Protein 2IL5 (pdb70)

Solvent-accessible surface area: 9890 Å² total

InterPro domains:
  IPR013538 Activator of Hsp90 ATPase homologue 1/2-like, C-terminal [PF08327] (21-162)
  IPR023393 START-like domain superfamily [G3DSA:3.30.530.20] (1-168)

CATH classification: 3.30.530.20

Radius of gyration: 16.94 Å; Cα contacts (8 Å, |Δi|>4): 286; chains: 1; bounding box: 48×51×35 Å

Foldseek 3Di:
DVPWDKDKDKDKDDAQAALVLVLCCVQPFVNCCPACAHPPFWDDWDWDRDAQTKIWTWGHDPPRDIDIWMDGFHDDDSFWTWWGPVVADTKIKIDTWDQDPRGHTMIIMIMDIDDDDPPADPVNSVVVSVVVRVVSVSVVVVVSCVSSVVVVVD

Nearest PDB structures (foldseek):
  2il5-assembly1_A  TM=1.007E+00  e=1.768E-25  Staphylococcus aureus subsp. aureus USA300
  3put-assembly1_B  TM=7.186E-01  e=2.142E-07  Rhizobium etli CFN 42
  3otl-assembly1_B  TM=6.445E-01  e=1.088E-06  Rhizobium johnstonii 3841
  3rd6-assembly2_B-2  TM=7.920E-01  e=5.498E-05  Mesorhizobium loti
  5wox-assembly1_A  TM=5.650E-01  e=2.361E-04  Mycolicibacterium smegmatis MC2 155

Organism: Staphylococcus aureus (strain USA300) (NCBI:txid367830)

Sequence (154 aa):
NVENEHVEVEIEKLYKFSPELVYEAWTKKDDLLKQWFTSARTNKEIEADVKEGGKYRIVDQQRNGKVNVIEGIYESLVDEYVKTIGPSETQDVIEVEFFERETGGTQLFYYRSLVEKERRFTNLEYKQKKKEYHDAVHGFELFDKYHVIETSTQQ

Structure (mmCIF, N/CA/C/O backbone):
data_2IL5
#
_entry.id   2IL5
#
_cell.length_a   107.588
_cell.length_b   107.588
_cell.length_c   39.105
_cell.angle_alpha   90.00
_cell.angle_beta   90.00
_cell.angle_gamma   120.00
#
_symmetry.space_group_name_H-M   'P 62'
#
loop_
_entity.id
_entity.type
_entity.pdbx_description
1 polymer 'Hypothetical protein'
2 non-polymer 'SODIUM ION'
3 water water
#
loop_
_atom_site.group_PDB
_atom_site.id
_atom_site.type_symbol
_atom_site.label_atom_id
_atom_site.label_alt_id
_atom_site.label_comp_id
_atom_site.label_asym_id
_atom_site.label_entity_id
_atom_site.label_seq_id
_atom_site.pdbx_PDB_ins_code
_atom_site.Cartn_x
_atom_site.Cartn_y
_atom_site.Cartn_z
_atom_site.occupancy
_atom_site.B_iso_or_equiv
_atom_site.auth_seq_id
_atom_site.auth_comp_id
_atom_site.auth_asym_id
_atom_site.auth_atom_id
_atom_site.pdbx_PDB_model_num
ATOM 1 N N . ASN A 1 8 ? 11.010 62.012 1.926 1.00 61.02 5 ASN A N 1
ATOM 2 C CA . ASN A 1 8 ? 11.025 62.703 0.605 1.00 60.93 5 ASN A CA 1
ATOM 3 C C . ASN A 1 8 ? 9.585 62.906 0.123 1.00 61.06 5 ASN A C 1
ATOM 4 O O . ASN A 1 8 ? 8.893 61.957 -0.202 1.00 61.17 5 ASN A O 1
ATOM 9 N N . VAL A 1 9 ? 9.121 64.149 0.068 1.00 61.75 6 VAL A N 1
ATOM 10 C CA . VAL A 1 9 ? 7.733 64.386 -0.359 1.00 61.71 6 VAL A CA 1
ATOM 11 C C . VAL A 1 9 ? 7.405 63.755 -1.734 1.00 61.00 6 VAL A C 1
ATOM 12 O O . VAL A 1 9 ? 6.229 63.642 -2.095 1.00 61.87 6 VAL A O 1
ATOM 16 N N . GLU A 1 10 ? 8.438 63.289 -2.452 1.00 59.37 7 GLU A N 1
ATOM 17 C CA . GLU A 1 10 ? 8.330 62.930 -3.875 1.00 56.88 7 GLU A CA 1
ATOM 18 C C . GLU A 1 10 ? 8.286 61.415 -4.173 1.00 55.16 7 GLU A C 1
ATOM 19 O O . GLU A 1 10 ? 8.015 61.008 -5.301 1.00 54.60 7 GLU A O 1
ATOM 25 N N . ASN A 1 11 ? 8.556 60.605 -3.156 1.00 52.80 8 ASN A N 1
ATOM 26 C CA . ASN A 1 11 ? 8.493 59.162 -3.263 1.00 51.47 8 ASN A CA 1
ATOM 27 C C . ASN A 1 11 ? 7.047 58.716 -3.299 1.00 50.19 8 ASN A C 1
ATOM 28 O O . ASN A 1 11 ? 6.240 59.188 -2.483 1.00 50.84 8 ASN A O 1
ATOM 33 N N . GLU A 1 12 ? 6.724 57.821 -4.240 1.00 47.47 9 GLU A N 1
ATOM 34 C CA . GLU A 1 12 ? 5.356 57.327 -4.428 1.00 44.76 9 GLU A CA 1
ATOM 35 C C . GLU A 1 12 ? 5.354 55.840 -4.202 1.00 42.70 9 GLU A C 1
ATOM 36 O O . GLU A 1 12 ? 6.405 55.207 -4.253 1.00 40.93 9 GLU A O 1
ATOM 42 N N . HIS A 1 13 ? 4.152 55.307 -3.967 1.00 41.06 10 HIS A N 1
ATOM 43 C CA . HIS A 1 13 ? 3.937 53.918 -3.661 1.00 40.81 10 HIS A CA 1
ATOM 44 C C . HIS A 1 13 ? 3.686 53.114 -4.922 1.00 40.12 10 HIS A C 1
ATOM 45 O O . HIS A 1 13 ? 3.049 53.587 -5.840 1.00 39.97 10 HIS A O 1
ATOM 52 N N . VAL A 1 14 ? 4.189 51.889 -4.974 1.00 40.02 11 VAL A N 1
ATOM 53 C CA . VAL A 1 14 ? 3.549 50.929 -5.834 1.00 40.10 11 VAL A CA 1
ATOM 54 C C . VAL A 1 14 ? 2.660 50.003 -4.987 1.00 39.82 11 VAL A C 1
ATOM 55 O O . VAL A 1 14 ? 2.966 49.711 -3.824 1.00 39.40 11 VAL A O 1
ATOM 59 N N . GLU A 1 15 ? 1.576 49.556 -5.621 1.00 39.40 12 GLU A N 1
ATOM 60 C CA . GLU A 1 15 ? 0.642 48.664 -5.039 1.00 40.22 12 GLU A CA 1
ATOM 61 C C . GLU A 1 15 ? 0.479 47.411 -5.869 1.00 41.25 12 GLU A C 1
ATOM 62 O O . GLU A 1 15 ? 0.271 47.475 -7.076 1.00 41.87 12 GLU A O 1
ATOM 68 N N . VAL A 1 16 ? 0.529 46.273 -5.188 1.00 41.40 13 VAL A N 1
ATOM 69 C CA . VAL A 1 16 ? 0.358 44.983 -5.810 1.00 41.74 13 VAL A CA 1
ATOM 70 C C . VAL A 1 16 ? -0.927 44.355 -5.270 1.00 43.09 13 VAL A C 1
ATOM 71 O O . VAL A 1 16 ? -1.161 44.324 -4.076 1.00 42.77 13 VAL A O 1
ATOM 75 N N . GLU A 1 17 ? -1.774 43.883 -6.179 1.00 44.92 14 GLU A N 1
ATOM 76 C CA . GLU A 1 17 ? -3.031 43.273 -5.805 1.00 45.71 14 GLU A CA 1
ATOM 77 C C . GLU A 1 17 ? -3.065 41.924 -6.453 1.00 45.98 14 GLU A C 1
ATOM 78 O O . GLU A 1 17 ? -2.998 41.822 -7.670 1.00 45.27 14 GLU A O 1
ATOM 84 N N . ILE A 1 18 ? -3.146 40.888 -5.631 1.00 46.12 15 ILE A N 1
ATOM 85 C CA . ILE A 1 18 ? -3.173 39.512 -6.136 1.00 46.21 15 ILE A CA 1
ATOM 86 C C . ILE A 1 18 ? -4.357 38.726 -5.564 1.00 46.78 15 ILE A C 1
ATOM 87 O O . ILE A 1 18 ? -4.592 38.737 -4.361 1.00 46.75 15 ILE A O 1
ATOM 92 N N . GLU A 1 19 ? -5.118 38.077 -6.443 1.00 48.34 16 GLU A N 1
ATOM 93 C CA . GLU A 1 19 ? -6.176 37.142 -6.027 1.00 49.26 16 GLU A CA 1
ATOM 94 C C . GLU A 1 19 ? -5.780 35.702 -6.371 1.00 49.14 16 GLU A C 1
ATOM 95 O O . GLU A 1 19 ? -5.433 35.408 -7.521 1.00 48.83 16 GLU A O 1
ATOM 101 N N . LYS A 1 20 ? -5.809 34.821 -5.370 1.00 49.12 17 LYS A N 1
ATOM 102 C CA . LYS A 1 20 ? -5.646 33.373 -5.600 1.00 49.23 17 LYS A CA 1
ATOM 103 C C . LYS A 1 20 ? -6.848 32.575 -5.093 1.00 48.70 17 LYS A C 1
ATOM 104 O O . LYS A 1 20 ? -7.379 32.864 -4.021 1.00 47.90 17 LYS A O 1
ATOM 110 N N . LEU A 1 21 ? -7.254 31.571 -5.873 1.00 48.88 18 LEU A N 1
ATOM 111 C CA . LEU A 1 21 ? -8.305 30.592 -5.494 1.00 48.83 18 LEU A CA 1
ATOM 112 C C . LEU A 1 21 ? -7.682 29.202 -5.249 1.00 48.84 18 LEU A C 1
ATOM 113 O O . LEU A 1 21 ? -7.060 28.627 -6.128 1.00 47.80 18 LEU A O 1
ATOM 118 N N . TYR A 1 22 ? -7.824 28.697 -4.025 1.00 49.33 19 TYR A N 1
ATOM 119 C CA . TYR A 1 22 ? -7.290 27.393 -3.659 1.00 49.12 19 TYR A CA 1
ATOM 120 C C . TYR A 1 22 ? -8.421 26.497 -3.241 1.00 49.22 19 TYR A C 1
ATOM 121 O O . TYR A 1 22 ? -9.467 26.986 -2.813 1.00 49.48 19 TYR A O 1
ATOM 130 N N . LYS A 1 23 ? -8.186 25.193 -3.354 1.00 49.10 20 LYS A N 1
ATOM 131 C CA . LYS A 1 23 ? -9.076 24.168 -2.830 1.00 49.86 20 LYS A CA 1
ATOM 132 C C . LYS A 1 23 ? -8.949 24.005 -1.304 1.00 49.72 20 LYS A C 1
ATOM 133 O O . LYS A 1 23 ? -9.849 23.485 -0.650 1.00 49.90 20 LYS A O 1
ATOM 139 N N . PHE A 1 24 ? -7.811 24.407 -0.751 1.00 49.67 21 PHE A N 1
ATOM 140 C CA . PHE A 1 24 ? -7.574 24.323 0.696 1.00 49.59 21 PHE A CA 1
ATOM 141 C C . PHE A 1 24 ? -8.551 25.166 1.501 1.00 48.55 21 PHE A C 1
ATOM 142 O O . PHE A 1 24 ? -8.991 26.187 1.009 1.00 47.82 21 PHE A O 1
ATOM 150 N N . SER A 1 25 ? -8.865 24.730 2.728 1.00 47.55 22 SER A N 1
ATOM 151 C CA . SER A 1 25 ? -9.645 25.523 3.699 1.00 46.87 22 SER A CA 1
ATOM 152 C C . SER A 1 25 ? -8.931 26.849 4.111 1.00 46.22 22 SER A C 1
ATOM 153 O O . SER A 1 25 ? -7.687 26.908 4.107 1.00 46.14 22 SER A O 1
ATOM 156 N N . PRO A 1 26 ? -9.710 27.916 4.434 1.00 45.17 23 PRO A N 1
ATOM 157 C CA . PRO A 1 26 ? -9.110 29.193 4.885 1.00 44.87 23 PRO A CA 1
ATOM 158 C C . PRO A 1 26 ? -8.134 28.983 6.017 1.00 44.24 23 PRO A C 1
ATOM 159 O O . PRO A 1 26 ? -7.069 29.571 6.030 1.00 44.34 23 PRO A O 1
ATOM 163 N N . GLU A 1 27 ? -8.523 28.145 6.959 1.00 44.02 24 GLU A N 1
ATOM 164 C CA . GLU A 1 27 ? -7.648 27.676 8.014 1.00 43.99 24 GLU A CA 1
ATOM 165 C C . GLU A 1 27 ? -6.284 27.133 7.576 1.00 43.53 24 GLU A C 1
ATOM 166 O O . GLU A 1 27 ? -5.287 27.370 8.257 1.00 43.83 24 GLU A O 1
ATOM 172 N N . LEU A 1 28 ? -6.257 26.338 6.502 1.00 43.40 25 LEU A N 1
ATOM 173 C CA . LEU A 1 28 ? -4.984 25.790 5.983 1.00 42.89 25 LEU A CA 1
ATOM 174 C C . LEU A 1 28 ? -4.121 26.868 5.328 1.00 42.98 25 LEU A C 1
ATOM 175 O O . LEU A 1 28 ? -2.911 26.890 5.532 1.00 42.93 25 LEU A O 1
ATOM 180 N N . VAL A 1 29 ? -4.748 27.760 4.560 1.00 42.71 26 VAL A N 1
ATOM 181 C CA . VAL A 1 29 ? -4.039 28.904 3.991 1.00 42.55 26 VAL A CA 1
ATOM 182 C C . VAL A 1 29 ? -3.580 29.919 5.049 1.00 42.67 26 VAL A C 1
ATOM 183 O O . VAL A 1 29 ? -2.452 30.416 4.980 1.00 43.63 26 VAL A O 1
ATOM 187 N N . TYR A 1 30 ? -4.437 30.206 6.028 1.00 42.50 27 TYR A N 1
ATOM 188 C CA . TYR A 1 30 ? -4.119 31.156 7.099 1.00 42.17 27 TYR A CA 1
ATOM 189 C C . TYR A 1 30 ? -2.941 30.644 7.901 1.00 42.66 27 TYR A C 1
ATOM 190 O O . TYR A 1 30 ? -2.050 31.398 8.233 1.00 43.62 27 TYR A O 1
ATOM 199 N N . GLU A 1 31 ? -2.954 29.359 8.223 1.00 43.43 28 GLU A N 1
ATOM 200 C CA . GLU A 1 31 ? -1.842 28.709 8.903 1.00 44.29 28 GLU A CA 1
ATOM 201 C C . GLU A 1 31 ? -0.478 28.925 8.209 1.00 44.29 28 GLU A C 1
ATOM 202 O O . GLU A 1 31 ? 0.539 29.149 8.891 1.00 44.93 28 GLU A O 1
ATOM 208 N N . ALA A 1 32 ? -0.452 28.850 6.873 1.00 43.73 29 ALA A N 1
ATOM 209 C CA . ALA A 1 32 ? 0.788 29.056 6.088 1.00 43.10 29 ALA A CA 1
ATOM 210 C C . ALA A 1 32 ? 1.494 30.367 6.423 1.00 43.26 29 ALA A C 1
ATOM 211 O O . ALA A 1 32 ? 2.729 30.435 6.372 1.00 42.91 29 ALA A O 1
ATOM 213 N N . TRP A 1 33 ? 0.685 31.377 6.806 1.00 43.30 30 TRP A N 1
ATOM 214 C CA . TRP A 1 33 ? 1.084 32.764 7.026 1.00 43.43 30 TRP A CA 1
ATOM 215 C C . TRP A 1 33 ? 1.475 33.020 8.459 1.00 43.68 30 TRP A C 1
ATOM 216 O O . TRP A 1 33 ? 2.034 34.068 8.764 1.00 42.88 30 TRP A O 1
ATOM 227 N N . THR A 1 34 ? 1.163 32.071 9.336 1.00 44.26 31 THR A N 1
ATOM 228 C CA . THR A 1 34 ? 1.186 32.365 10.772 1.00 44.80 31 THR A CA 1
ATOM 229 C C . THR A 1 34 ? 1.862 31.290 11.570 1.00 44.75 31 THR A C 1
ATOM 230 O O . THR A 1 34 ? 1.952 31.379 12.798 1.00 44.66 31 THR A O 1
ATOM 234 N N . LYS A 1 35 ? 2.336 30.275 10.863 1.00 45.26 32 LYS A N 1
ATOM 235 C CA . LYS A 1 35 ? 3.157 29.252 11.466 1.00 46.03 32 LYS A CA 1
ATOM 236 C C . LYS A 1 35 ? 4.590 29.251 10.980 1.00 46.11 32 LYS A C 1
ATOM 237 O O . LYS A 1 35 ? 4.861 29.021 9.795 1.00 46.73 32 LYS A O 1
ATOM 243 N N . LYS A 1 36 ? 5.499 29.473 11.928 1.00 46.26 33 LYS A N 1
ATOM 244 C CA . LYS A 1 36 ? 6.956 29.519 11.714 1.00 46.05 33 LYS A CA 1
ATOM 245 C C . LYS A 1 36 ? 7.554 28.439 10.804 1.00 45.73 33 LYS A C 1
ATOM 246 O O . LYS A 1 36 ? 8.295 28.734 9.863 1.00 45.27 33 LYS A O 1
ATOM 252 N N . ASP A 1 37 ? 7.239 27.184 11.084 1.00 46.09 34 ASP A N 1
ATOM 253 C CA A ASP A 1 37 ? 7.913 26.111 10.380 0.50 46.01 34 ASP A CA 1
ATOM 254 C CA B ASP A 1 37 ? 7.868 26.054 10.396 0.50 45.93 34 ASP A CA 1
ATOM 255 C C . ASP A 1 37 ? 7.278 25.852 9.013 1.00 45.93 34 ASP A C 1
ATOM 256 O O . ASP A 1 37 ? 7.802 25.061 8.211 1.00 45.68 34 ASP A O 1
ATOM 265 N N . LEU A 1 38 ? 6.179 26.569 8.756 1.00 45.69 35 LEU A N 1
ATOM 266 C CA . LEU A 1 38 ? 5.586 26.667 7.436 1.00 45.73 35 LEU A CA 1
ATOM 267 C C . LEU A 1 38 ? 6.141 27.908 6.700 1.00 45.70 35 LEU A C 1
ATOM 268 O O . LEU A 1 38 ? 6.605 27.793 5.570 1.00 45.72 35 LEU A O 1
ATOM 273 N N . LEU A 1 39 ? 6.124 29.070 7.354 1.00 45.13 36 LEU A N 1
ATOM 274 C CA . LEU A 1 39 ? 6.674 30.302 6.778 1.00 44.74 36 LEU A CA 1
ATOM 275 C C . LEU A 1 39 ? 8.138 30.155 6.350 1.00 45.17 36 LEU A C 1
ATOM 276 O O . LEU A 1 39 ? 8.567 30.749 5.346 1.00 44.81 36 LEU A O 1
ATOM 281 N N . LYS A 1 40 ? 8.889 29.354 7.116 1.00 44.98 37 LYS A N 1
ATOM 282 C CA . LYS A 1 40 ? 10.300 29.094 6.853 1.00 44.82 37 LYS A CA 1
ATOM 283 C C . LYS A 1 40 ? 10.529 28.435 5.506 1.00 44.64 37 LYS A C 1
ATOM 284 O O . LYS A 1 40 ? 11.635 28.507 4.956 1.00 44.67 37 LYS A O 1
ATOM 290 N N . GLN A 1 41 ? 9.457 27.847 4.970 1.00 44.15 38 GLN A N 1
ATOM 291 C CA . GLN A 1 41 ? 9.486 27.135 3.722 1.00 43.97 38 GLN A CA 1
ATOM 292 C C . GLN A 1 41 ? 9.113 27.981 2.518 1.00 44.74 38 GLN A C 1
ATOM 293 O O . GLN A 1 41 ? 9.365 27.548 1.386 1.00 45.36 38 GLN A O 1
ATOM 299 N N . TRP A 1 42 ? 8.566 29.183 2.723 1.00 44.82 39 TRP A N 1
ATOM 300 C CA . TRP A 1 42 ? 8.048 29.942 1.572 1.00 44.71 39 TRP A CA 1
ATOM 301 C C . TRP A 1 42 ? 8.124 31.448 1.649 1.00 44.75 39 TRP A C 1
ATOM 302 O O . TRP A 1 42 ? 8.172 32.094 0.622 1.00 45.52 39 TRP A O 1
ATOM 313 N N . PHE A 1 43 ? 8.079 32.014 2.842 1.00 45.57 40 PHE A N 1
ATOM 314 C CA . PHE A 1 43 ? 7.946 33.465 2.968 1.00 45.75 40 PHE A CA 1
ATOM 315 C C . PHE A 1 43 ? 9.304 34.138 2.991 1.00 45.94 40 PHE A C 1
ATOM 316 O O . PHE A 1 43 ? 9.943 34.180 4.036 1.00 44.93 40 PHE A O 1
ATOM 332 N N . THR A 1 45 ? 11.918 33.047 1.954 1.00 45.20 42 THR A N 1
ATOM 333 C CA . THR A 1 45 ? 12.931 32.078 2.244 1.00 44.59 42 THR A CA 1
ATOM 334 C C . THR A 1 45 ? 12.483 30.688 1.762 1.00 43.96 42 THR A C 1
ATOM 335 O O . THR A 1 45 ? 11.429 30.566 1.125 1.00 44.04 42 THR A O 1
ATOM 339 N N . SER A 1 46 ? 13.286 29.657 2.017 1.00 42.52 43 SER A N 1
ATOM 340 C CA . SER A 1 46 ? 12.857 28.270 1.749 1.00 42.06 43 SER A CA 1
ATOM 341 C C 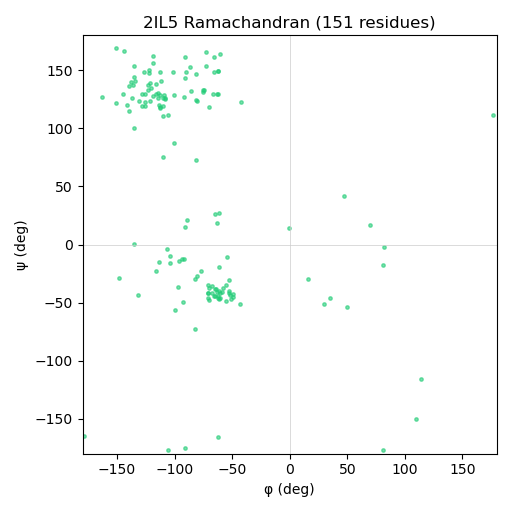. SER A 1 46 ? 13.542 27.322 2.717 1.00 42.02 43 SER A C 1
ATOM 342 O O . SER A 1 46 ? 14.469 27.740 3.440 1.00 42.22 43 SER A O 1
ATOM 345 N N . ALA A 1 47 ? 13.078 26.065 2.745 1.00 41.51 44 ALA A N 1
ATOM 346 C CA . ALA A 1 47 ? 13.642 25.053 3.618 1.00 42.35 44 ALA A CA 1
ATOM 347 C C . ALA A 1 47 ? 15.165 24.995 3.531 1.00 42.75 44 ALA A C 1
ATOM 348 O O . ALA A 1 47 ? 15.843 24.957 4.569 1.00 42.63 44 ALA A O 1
ATOM 350 N N . ARG A 1 48 ? 15.694 25.022 2.300 1.00 43.16 45 ARG A N 1
ATOM 351 C CA . ARG A 1 48 ? 17.129 24.873 2.080 1.00 44.00 45 ARG A CA 1
ATOM 352 C C . ARG A 1 48 ? 17.977 26.102 2.237 1.00 44.75 45 ARG A C 1
ATOM 353 O O . ARG A 1 48 ? 19.143 25.980 2.591 1.00 45.70 45 ARG A O 1
ATOM 361 N N . THR A 1 49 ? 17.423 27.282 1.963 1.00 45.71 46 THR A N 1
ATOM 362 C CA . THR A 1 49 ? 18.205 28.507 2.087 1.00 45.50 46 THR A CA 1
ATOM 363 C C . THR A 1 49 ? 18.012 29.219 3.438 1.00 46.81 46 THR A C 1
ATOM 364 O O . THR A 1 49 ? 18.798 30.108 3.797 1.00 47.37 46 THR A O 1
ATOM 368 N N . ASN A 1 50 ? 16.988 28.833 4.196 1.00 47.08 47 ASN A N 1
ATOM 369 C CA . ASN A 1 50 ? 16.764 29.485 5.484 1.00 47.54 47 ASN A CA 1
ATOM 370 C C . ASN A 1 50 ? 17.907 29.276 6.484 1.00 47.93 47 ASN A C 1
ATOM 371 O O . ASN A 1 50 ? 18.337 28.135 6.730 1.00 47.62 47 ASN A O 1
ATOM 376 N N . LYS A 1 51 ? 18.372 30.392 7.050 1.00 48.30 48 LYS A N 1
ATOM 377 C CA . LYS A 1 51 ? 19.452 30.422 8.031 1.00 48.85 48 LYS A CA 1
ATOM 378 C C . LYS A 1 51 ? 18.888 30.533 9.435 1.00 48.90 48 LYS A C 1
ATOM 379 O O . LYS A 1 51 ? 19.203 29.735 10.311 1.00 48.28 48 LYS A O 1
ATOM 385 N N . GLU A 1 52 ? 18.086 31.574 9.645 1.00 49.54 49 GLU A N 1
ATOM 386 C CA . GLU A 1 52 ? 17.312 31.748 10.875 1.00 50.32 49 GLU A CA 1
ATOM 387 C C . GLU A 1 52 ? 15.911 32.176 10.514 1.00 50.06 49 GLU A C 1
ATOM 388 O O . GLU A 1 52 ? 15.705 32.949 9.574 1.00 50.14 49 GLU A O 1
ATOM 394 N N . ILE A 1 53 ? 14.954 31.692 11.299 1.00 50.53 50 ILE A N 1
ATOM 395 C CA . ILE A 1 53 ? 13.631 32.294 11.393 1.00 49.87 50 ILE A CA 1
ATOM 396 C C . ILE A 1 53 ? 13.155 32.351 12.860 1.00 50.49 50 ILE A C 1
ATOM 397 O O . ILE A 1 53 ? 13.112 31.335 13.562 1.00 50.44 50 ILE A O 1
ATOM 402 N N . GLU A 1 54 ? 12.782 33.557 13.291 1.00 50.92 51 GLU A N 1
ATOM 403 C CA . GLU A 1 54 ? 12.062 33.797 14.539 1.00 50.74 51 GLU A CA 1
ATOM 404 C C . GLU A 1 54 ? 10.769 34.468 14.133 1.00 50.01 51 GLU A C 1
ATOM 405 O O . GLU A 1 54 ? 10.778 35.365 13.300 1.00 49.37 51 GLU A O 1
ATOM 411 N N . ALA A 1 55 ? 9.658 34.013 14.699 1.00 49.92 52 ALA A N 1
ATOM 412 C CA . ALA A 1 55 ? 8.361 34.646 14.497 1.00 50.48 52 ALA A CA 1
ATOM 413 C C . ALA A 1 55 ? 7.603 34.618 15.809 1.00 50.37 52 ALA A C 1
ATOM 414 O O . ALA A 1 55 ? 7.361 33.533 16.366 1.00 50.30 52 ALA A O 1
ATOM 416 N N . ASP A 1 56 ? 7.261 35.809 16.307 1.00 50.04 53 ASP A N 1
ATOM 417 C CA . ASP A 1 56 ? 6.333 35.954 17.436 1.00 49.38 53 ASP A CA 1
ATOM 418 C C . ASP A 1 56 ? 4.928 36.336 16.932 1.00 48.88 53 ASP A C 1
ATOM 419 O O . ASP A 1 56 ? 4.566 37.519 16.833 1.00 48.38 53 ASP A O 1
ATOM 424 N N . VAL A 1 57 ? 4.143 35.307 16.618 1.00 48.78 54 VAL A N 1
ATOM 425 C CA . VAL A 1 57 ? 2.880 35.474 15.884 1.00 48.74 54 VAL A CA 1
ATOM 426 C C . VAL A 1 57 ? 1.717 35.909 16.786 1.00 49.03 54 VAL A C 1
ATOM 427 O O . VAL A 1 57 ? 0.832 35.117 17.119 1.00 48.85 54 VAL A O 1
ATOM 431 N N . LYS A 1 58 ? 1.775 37.180 17.193 1.00 49.63 55 LYS A N 1
ATOM 432 C CA . LYS A 1 58 ? 0.669 37.900 17.852 1.00 49.97 55 LYS A CA 1
ATOM 433 C C . LYS A 1 58 ? 0.737 39.341 17.359 1.00 49.31 55 LYS A C 1
ATOM 434 O O . LYS A 1 58 ? 1.752 39.740 16.757 1.00 49.56 55 LYS A O 1
ATOM 440 N N . GLU A 1 59 ? -0.328 40.113 17.608 1.00 48.28 56 GLU A N 1
ATOM 441 C CA . GLU A 1 59 ? -0.387 41.513 17.215 1.00 46.67 56 GLU A CA 1
ATOM 442 C C . GLU A 1 59 ? 0.715 42.311 17.931 1.00 46.66 56 GLU A C 1
ATOM 443 O O . GLU A 1 59 ? 0.888 42.177 19.148 1.00 47.25 56 GLU A O 1
ATOM 449 N N . GLY A 1 60 ? 1.497 43.091 17.174 1.00 45.55 57 GLY A N 1
ATOM 450 C CA . GLY A 1 60 ? 2.665 43.795 17.729 1.00 44.57 57 GLY A CA 1
ATOM 451 C C . GLY A 1 60 ? 3.929 42.941 17.862 1.00 44.11 57 GLY A C 1
ATOM 452 O O . GLY A 1 60 ? 4.976 43.424 18.299 1.00 43.06 57 GLY A O 1
ATOM 453 N N . GLY A 1 61 ? 3.815 41.662 17.514 1.00 43.63 58 GLY A N 1
ATOM 454 C CA . GLY A 1 61 ? 4.946 40.745 17.576 1.00 44.42 58 GLY A CA 1
ATOM 455 C C . GLY A 1 61 ? 5.894 40.828 16.376 1.00 44.43 58 GLY A C 1
ATOM 456 O O . GLY A 1 61 ? 5.469 41.043 15.249 1.00 42.97 58 GLY A O 1
ATOM 457 N N . LYS A 1 62 ? 7.184 40.606 16.630 1.00 45.70 59 LYS A N 1
ATOM 458 C CA . LYS A 1 62 ? 8.210 40.677 15.591 1.00 46.68 59 LYS A CA 1
ATOM 459 C C . LYS A 1 62 ? 8.468 39.346 14.892 1.00 46.32 59 LYS A C 1
ATOM 460 O O . LYS A 1 62 ? 8.327 38.275 15.492 1.00 47.24 59 LYS A O 1
ATOM 466 N N . TYR A 1 63 ? 8.842 39.410 13.616 1.00 45.57 60 TYR A N 1
ATOM 467 C CA . TYR A 1 63 ? 9.420 38.263 12.962 1.00 44.63 60 TYR A CA 1
ATOM 468 C C . TYR A 1 63 ? 10.752 38.664 12.338 1.00 45.27 60 TYR A C 1
ATOM 469 O O . TYR A 1 63 ? 10.952 39.829 11.945 1.00 44.28 60 TYR A O 1
ATOM 478 N N . ARG A 1 64 ? 11.672 37.691 12.286 1.00 45.24 61 ARG A N 1
ATOM 479 C CA . ARG A 1 64 ? 12.983 37.902 11.692 1.00 45.96 61 ARG A CA 1
ATOM 480 C C . ARG A 1 64 ? 13.451 36.690 10.864 1.00 45.74 61 ARG A C 1
ATOM 481 O O . ARG A 1 64 ? 13.667 35.602 11.402 1.00 45.73 61 ARG A O 1
ATOM 489 N N . ILE A 1 65 ? 13.586 36.893 9.556 1.00 45.46 62 ILE A N 1
ATOM 490 C CA . ILE A 1 65 ? 14.001 35.842 8.625 1.00 44.86 62 ILE A CA 1
ATOM 491 C C . ILE A 1 65 ? 15.366 36.205 8.036 1.00 45.09 62 ILE A C 1
ATOM 492 O O . ILE A 1 65 ? 15.560 37.320 7.516 1.00 43.87 62 ILE A O 1
ATOM 497 N N . VAL A 1 66 ? 16.310 35.263 8.166 1.00 45.29 63 VAL A N 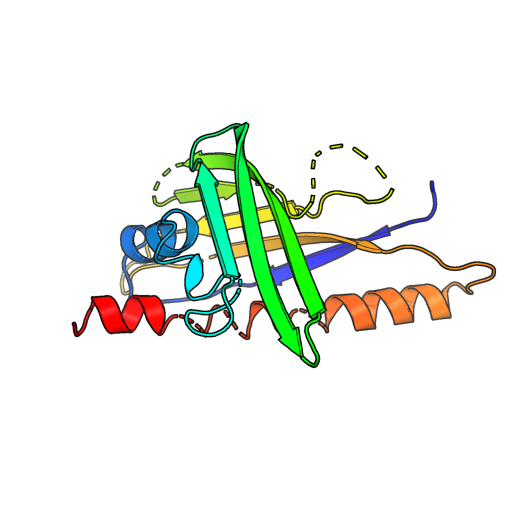1
ATOM 498 C CA . VAL A 1 66 ? 17.644 35.356 7.559 1.00 45.35 63 VAL A CA 1
ATOM 499 C C . VAL A 1 66 ? 17.768 34.269 6.469 1.00 45.22 63 VAL A C 1
ATOM 500 O O . VAL A 1 66 ? 17.643 33.082 6.737 1.00 45.56 63 VAL A O 1
ATOM 504 N N . ASP A 1 67 ? 17.958 34.697 5.231 1.00 44.90 64 ASP A N 1
ATOM 505 C CA . ASP A 1 67 ? 17.930 33.815 4.080 1.00 43.74 64 ASP A CA 1
ATOM 506 C C . ASP A 1 67 ? 19.290 33.853 3.396 1.00 43.08 64 ASP A C 1
ATOM 507 O O . ASP A 1 67 ? 19.811 34.943 3.086 1.00 42.58 64 ASP A O 1
ATOM 512 N N . GLN A 1 68 ? 19.848 32.653 3.182 1.00 41.59 65 GLN A N 1
ATOM 513 C CA . GLN A 1 68 ? 21.104 32.442 2.473 1.00 40.66 65 GLN A CA 1
ATOM 514 C C . GLN A 1 68 ? 21.019 32.711 0.964 1.00 40.16 65 GLN A C 1
ATOM 515 O O . GLN A 1 68 ? 20.282 32.056 0.238 1.00 39.95 65 GLN A O 1
ATOM 521 N N . GLN A 1 69 ? 21.792 33.687 0.507 1.00 40.39 66 GLN A N 1
ATOM 522 C CA . GLN A 1 69 ? 21.981 33.953 -0.917 1.00 40.64 66 GLN A CA 1
ATOM 523 C C . GLN A 1 69 ? 23.360 33.476 -1.345 1.00 39.24 66 GLN A C 1
ATOM 524 O O . GLN A 1 69 ? 24.094 32.932 -0.536 1.00 37.90 66 GLN A O 1
ATOM 530 N N . ARG A 1 70 ? 23.709 33.704 -2.608 1.00 38.86 67 ARG A N 1
ATOM 531 C CA . ARG A 1 70 ? 24.971 33.234 -3.163 1.00 39.68 67 ARG A CA 1
ATOM 532 C C . ARG A 1 70 ? 26.215 33.904 -2.537 1.00 40.42 67 ARG A C 1
ATOM 533 O O . ARG A 1 70 ? 26.107 34.957 -1.902 1.00 39.87 67 ARG A O 1
ATOM 541 N N . ASN A 1 71 ? 27.376 33.272 -2.714 1.00 40.33 68 ASN A N 1
ATOM 542 C CA . ASN A 1 71 ? 28.660 33.792 -2.221 1.00 41.27 68 ASN A CA 1
ATOM 543 C C . ASN A 1 71 ? 28.679 34.289 -0.747 1.00 42.33 68 ASN A C 1
ATOM 544 O O . ASN A 1 71 ? 29.292 35.312 -0.439 1.00 42.97 68 ASN A O 1
ATOM 549 N N . GLY A 1 72 ? 28.043 33.559 0.165 1.00 42.93 69 GLY A N 1
ATOM 550 C CA . GLY A 1 72 ? 28.106 33.915 1.581 1.00 44.10 69 GLY A CA 1
ATOM 551 C C . GLY A 1 72 ? 27.142 35.032 2.001 1.00 45.56 69 GLY A C 1
ATOM 552 O O . GLY A 1 72 ? 26.882 35.187 3.204 1.00 45.31 69 GLY A O 1
ATOM 553 N N . LYS A 1 73 ? 26.621 35.804 1.036 1.00 46.32 70 LYS A N 1
ATOM 554 C CA . LYS A 1 73 ? 25.665 36.878 1.341 1.00 48.28 70 LYS A CA 1
ATOM 555 C C . LYS A 1 73 ? 24.317 36.439 1.882 1.00 48.52 70 LYS A C 1
ATOM 556 O O . LYS A 1 73 ? 23.776 35.381 1.552 1.00 48.80 70 LYS A O 1
ATOM 562 N N . VAL A 1 74 ? 23.783 37.311 2.718 1.00 49.15 71 VAL A N 1
ATOM 563 C CA . VAL A 1 74 ? 22.558 37.056 3.455 1.00 49.64 71 VAL A CA 1
ATOM 564 C C . VAL A 1 74 ? 21.519 38.138 3.140 1.00 49.83 71 VAL A C 1
ATOM 565 O O . VAL A 1 74 ? 21.861 39.291 2.817 1.00 49.65 71 VAL A O 1
ATOM 569 N N . ASN A 1 75 ? 20.256 37.724 3.168 1.00 50.19 72 ASN A N 1
ATOM 570 C CA . ASN A 1 75 ? 19.101 38.609 3.181 1.00 50.24 72 ASN A CA 1
ATOM 571 C C . ASN A 1 75 ? 18.465 38.554 4.549 1.00 49.68 72 ASN A C 1
ATOM 572 O O . ASN A 1 75 ? 18.124 37.466 5.016 1.00 48.32 72 ASN A O 1
ATOM 577 N N . VAL A 1 76 ? 18.289 39.732 5.170 1.00 49.44 73 VAL A N 1
ATOM 578 C CA . VAL A 1 76 ? 17.564 39.857 6.440 1.00 48.36 73 VAL A CA 1
ATOM 579 C C . VAL A 1 76 ? 16.204 40.531 6.199 1.00 48.14 73 VAL A C 1
ATOM 580 O O . VAL A 1 76 ? 16.103 41.600 5.597 1.00 48.02 73 VAL A O 1
ATOM 584 N N . ILE A 1 77 ? 15.158 39.856 6.636 1.00 46.97 74 ILE A N 1
ATOM 585 C CA . ILE A 1 77 ? 13.830 40.319 6.461 1.00 45.86 74 ILE A CA 1
ATOM 586 C C . ILE A 1 77 ? 13.213 40.336 7.854 1.00 46.23 74 ILE A C 1
ATOM 587 O O . ILE A 1 77 ? 13.188 39.323 8.563 1.00 46.57 74 ILE A O 1
ATOM 592 N N . GLU A 1 78 ? 12.744 41.513 8.252 1.00 46.21 75 GLU A N 1
ATOM 593 C CA . GLU A 1 78 ? 12.132 41.720 9.564 1.00 45.13 75 GLU A CA 1
ATOM 594 C C . GLU A 1 78 ? 10.875 42.531 9.422 1.00 43.29 75 GLU A C 1
ATOM 595 O O . GLU A 1 78 ? 10.760 43.339 8.523 1.00 42.38 75 GLU A O 1
ATOM 601 N N . GLY A 1 79 ? 9.959 42.360 10.365 1.00 42.09 76 GLY A N 1
ATOM 602 C CA . GLY A 1 79 ? 8.756 43.155 10.397 1.00 40.49 76 GLY A CA 1
ATOM 603 C C . GLY A 1 79 ? 7.915 42.767 11.579 1.00 41.09 76 GLY A C 1
ATOM 604 O O . GLY A 1 79 ? 8.355 42.057 12.505 1.00 40.55 76 GLY A O 1
ATOM 605 N N . ILE A 1 80 ? 6.673 43.201 11.504 1.00 41.47 77 ILE A N 1
ATOM 606 C CA . ILE A 1 80 ? 5.736 43.156 12.613 1.00 43.02 77 ILE A CA 1
ATOM 607 C C . ILE A 1 80 ? 4.393 42.629 12.141 1.00 42.40 77 ILE A C 1
ATOM 608 O O . ILE A 1 80 ? 3.938 42.983 11.053 1.00 42.90 77 ILE A O 1
ATOM 613 N N . TYR A 1 81 ? 3.741 41.811 12.960 1.00 42.09 78 TYR A N 1
ATOM 614 C CA . TYR A 1 81 ? 2.337 41.534 12.730 1.00 42.42 78 TYR A CA 1
ATOM 615 C C . TYR A 1 81 ? 1.514 42.684 13.291 1.00 42.98 78 TYR A C 1
ATOM 616 O O . TYR A 1 81 ? 1.667 43.047 14.437 1.00 43.91 78 TYR A O 1
ATOM 625 N N . GLU A 1 82 ? 0.684 43.307 12.475 1.00 42.77 79 GLU A N 1
ATOM 626 C CA . GLU A 1 82 ? -0.128 44.378 13.001 1.00 44.43 79 GLU A CA 1
ATOM 627 C C . GLU A 1 82 ? -1.525 43.861 13.352 1.00 44.12 79 GLU A C 1
ATOM 628 O O . GLU A 1 82 ? -2.106 44.243 14.331 1.00 44.42 79 GLU A O 1
ATOM 634 N N . SER A 1 83 ? -2.023 42.950 12.548 1.00 45.23 80 SER A N 1
ATOM 635 C CA . SER A 1 83 ? -3.363 42.484 12.684 1.00 46.62 80 SER A CA 1
ATOM 636 C C . SER A 1 83 ? -3.390 41.005 12.327 1.00 45.79 80 SER A C 1
ATOM 637 O O . SER A 1 83 ? -2.850 40.598 11.298 1.00 44.65 80 SER A O 1
ATOM 640 N N . LEU A 1 84 ? -3.987 40.212 13.226 1.00 45.97 81 LEU A N 1
ATOM 641 C CA . LEU A 1 84 ? -4.132 38.752 13.081 1.00 44.85 81 LEU A CA 1
ATOM 642 C C . LEU A 1 84 ? -5.561 38.380 13.458 1.00 45.72 81 LEU A C 1
ATOM 643 O O . LEU A 1 84 ? -5.917 38.307 14.640 1.00 45.04 81 LEU A O 1
ATOM 648 N N . VAL A 1 85 ? -6.405 38.179 12.462 1.00 45.51 82 VAL A N 1
ATOM 649 C CA . VAL A 1 85 ? -7.679 37.622 12.774 1.00 44.13 82 VAL A CA 1
ATOM 650 C C . VAL A 1 85 ? -7.835 36.221 12.170 1.00 44.49 82 VAL A C 1
ATOM 651 O O . VAL A 1 85 ? -7.684 36.015 10.956 1.00 44.25 82 VAL A O 1
ATOM 663 N N . ASP A 1 87 ? -8.140 32.764 10.610 1.00 42.72 84 ASP A N 1
ATOM 664 C CA . ASP A 1 87 ? -8.631 32.219 9.328 1.00 42.60 84 ASP A CA 1
ATOM 665 C C . ASP A 1 87 ? -9.149 33.317 8.419 1.00 42.61 84 ASP A C 1
ATOM 666 O O . ASP A 1 87 ? -9.810 33.043 7.424 1.00 43.16 84 ASP A O 1
ATOM 671 N N . GLU A 1 88 ? -8.836 34.568 8.742 1.00 42.87 85 GLU A N 1
ATOM 672 C CA . GLU A 1 88 ? -9.530 35.683 8.109 1.00 42.68 85 GLU A CA 1
ATOM 673 C C . GLU A 1 88 ? -8.609 36.784 7.574 1.00 42.03 85 GLU A C 1
ATOM 674 O O . GLU A 1 88 ? -8.810 37.301 6.467 1.00 42.30 85 GLU A O 1
A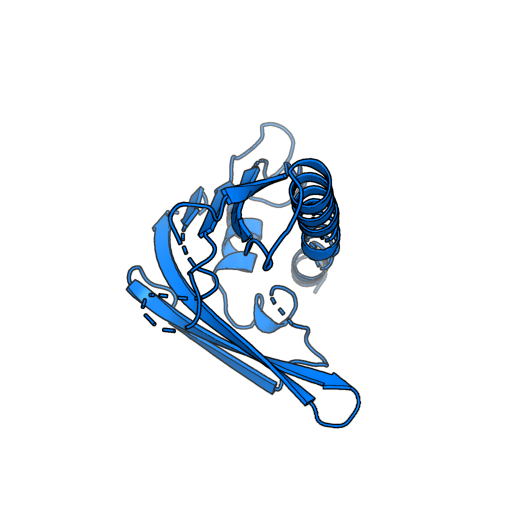TOM 680 N N . TYR A 1 89 ? -7.603 37.166 8.345 1.00 41.28 86 TYR A N 1
ATOM 681 C CA . TYR A 1 89 ? -6.910 38.395 7.991 1.00 41.18 86 TYR A CA 1
ATOM 682 C C . TYR A 1 89 ? -5.600 38.510 8.658 1.00 40.49 86 TYR A C 1
ATOM 683 O O . TYR A 1 89 ? -5.491 38.374 9.875 1.00 40.93 86 TYR A O 1
ATOM 692 N N . VAL A 1 90 ? -4.599 38.749 7.825 1.00 39.82 87 VAL A N 1
ATOM 693 C CA . VAL A 1 90 ? -3.282 39.140 8.290 1.00 39.44 87 VAL A CA 1
ATOM 694 C C . VAL A 1 90 ? -2.891 40.522 7.691 1.00 39.50 87 VAL A C 1
ATOM 695 O O . VAL A 1 90 ? -2.940 40.721 6.473 1.00 38.81 87 VAL A O 1
ATOM 699 N N . LYS A 1 91 ? -2.579 41.468 8.573 1.00 39.95 88 LYS A N 1
ATOM 700 C CA . LYS A 1 91 ? -1.869 42.712 8.242 1.00 40.63 88 LYS A CA 1
ATOM 701 C C . LYS A 1 91 ? -0.493 42.671 8.908 1.00 41.74 88 LYS A C 1
ATOM 702 O O . LYS A 1 91 ? -0.372 42.496 10.129 1.00 41.51 88 LYS A O 1
ATOM 716 N N . THR A 1 93 ? 3.896 44.101 8.405 1.00 46.81 90 THR A N 1
ATOM 717 C CA . THR A 1 93 ? 4.924 44.875 7.726 1.00 48.47 90 THR A CA 1
ATOM 718 C C . THR A 1 93 ? 6.101 44.022 7.200 1.00 50.47 90 THR A C 1
ATOM 719 O O . THR A 1 93 ? 6.436 42.923 7.729 1.00 49.57 90 THR A O 1
ATOM 723 N N . ILE A 1 94 ? 6.665 44.539 6.113 1.00 53.15 91 ILE A N 1
ATOM 724 C CA . ILE A 1 94 ? 7.988 44.163 5.590 1.00 56.46 91 ILE A CA 1
ATOM 725 C C . ILE A 1 94 ? 8.840 45.392 5.853 1.00 57.77 91 ILE A C 1
ATOM 726 O O . ILE A 1 94 ? 8.612 46.453 5.299 1.00 57.87 91 ILE A O 1
ATOM 731 N N . GLY A 1 95 ? 9.772 45.281 6.782 1.00 60.30 92 GLY A N 1
ATOM 732 C CA . GLY A 1 95 ? 10.436 46.471 7.289 1.00 61.89 92 GLY A CA 1
ATOM 733 C C . GLY A 1 95 ? 10.014 46.760 8.703 1.00 63.91 92 GLY A C 1
ATOM 734 O O . GLY A 1 95 ? 8.868 46.560 9.104 1.00 63.68 92 GLY A O 1
ATOM 743 N N . PRO A 1 97 ? 9.261 49.131 11.746 1.00 70.96 94 PRO A N 1
ATOM 744 C CA . PRO A 1 97 ? 8.804 50.480 12.113 1.00 71.22 94 PRO A CA 1
ATOM 745 C C . PRO A 1 97 ? 9.895 51.354 12.711 1.00 71.62 94 PRO A C 1
ATOM 746 O O . PRO A 1 97 ? 9.760 52.577 12.738 1.00 72.13 94 PRO A O 1
ATOM 750 N N . SER A 1 100 ? 16.455 55.264 7.887 1.00 86.30 97 SER A N 1
ATOM 751 C CA . SER A 1 100 ? 17.047 54.695 6.672 1.00 86.19 97 SER A CA 1
ATOM 752 C C . SER A 1 100 ? 16.006 54.242 5.646 1.00 85.82 97 SER A C 1
ATOM 753 O O . SER A 1 100 ? 16.048 54.669 4.478 1.00 86.04 97 SER A O 1
ATOM 756 N N . GLU A 1 101 ? 15.071 53.392 6.083 1.00 85.00 98 GLU A N 1
ATOM 757 C CA . GLU A 1 101 ? 14.271 52.573 5.146 1.00 83.96 98 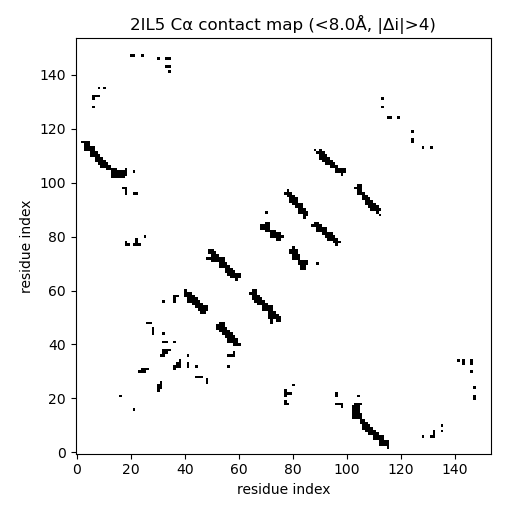GLU A CA 1
ATOM 758 C C . GLU A 1 101 ? 12.851 52.186 5.606 1.00 82.43 98 GLU A C 1
ATOM 759 O O . GLU A 1 101 ? 12.662 51.509 6.627 1.00 82.57 98 GLU A O 1
ATOM 765 N N . THR A 1 102 ? 11.872 52.593 4.800 1.00 80.32 99 THR A N 1
ATOM 766 C CA . THR A 1 102 ? 10.422 52.469 5.097 1.00 77.41 99 THR A CA 1
ATOM 767 C C . THR A 1 102 ? 9.906 51.023 5.298 1.00 74.41 99 THR A C 1
ATOM 768 O O . THR A 1 102 ? 10.601 50.047 4.940 1.00 74.70 99 THR A O 1
ATOM 772 N N . GLN A 1 103 ? 8.704 50.900 5.889 1.00 69.65 100 GLN A N 1
ATOM 773 C CA . GLN A 1 103 ? 8.009 49.607 5.946 1.00 64.78 100 GLN A CA 1
ATOM 774 C C . GLN A 1 103 ? 7.085 49.449 4.751 1.00 60.36 100 GLN A C 1
ATOM 775 O O . GLN A 1 103 ? 6.210 50.296 4.480 1.00 59.79 100 GLN A O 1
ATOM 781 N N . ASP A 1 104 ? 7.264 48.343 4.058 1.00 54.88 101 ASP A N 1
ATOM 782 C CA . ASP A 1 104 ? 6.250 47.850 3.183 1.00 50.54 101 ASP A CA 1
ATOM 783 C C . ASP A 1 104 ? 5.087 47.254 4.011 1.00 47.88 101 ASP A C 1
ATOM 784 O O . ASP A 1 104 ? 5.247 46.781 5.133 1.00 43.70 101 ASP A O 1
ATOM 789 N N . VAL A 1 105 ? 3.925 47.280 3.386 1.00 45.35 102 VAL A N 1
ATOM 790 C CA . VAL A 1 105 ? 2.689 46.837 3.999 1.00 44.16 102 VAL A CA 1
ATOM 791 C C . VAL A 1 105 ? 2.190 45.640 3.226 1.00 41.76 102 VAL A C 1
ATOM 792 O O . VAL A 1 105 ? 2.113 45.681 2.030 1.00 41.12 102 VAL A O 1
ATOM 796 N N . ILE A 1 106 ? 1.869 44.577 3.943 1.00 41.29 103 ILE A N 1
ATOM 797 C CA . ILE A 1 106 ? 1.071 43.458 3.416 1.00 40.94 103 ILE A CA 1
ATOM 798 C C . ILE A 1 106 ? -0.305 43.393 4.110 1.00 41.22 103 ILE A C 1
ATOM 799 O O . ILE A 1 106 ? -0.388 43.425 5.322 1.00 40.84 103 ILE A O 1
ATOM 804 N N . GLU A 1 107 ? -1.382 43.335 3.336 1.00 41.63 104 GLU A N 1
ATOM 805 C CA . GLU A 1 107 ? -2.721 43.053 3.898 1.00 41.99 104 GLU A CA 1
ATOM 806 C C . GLU A 1 107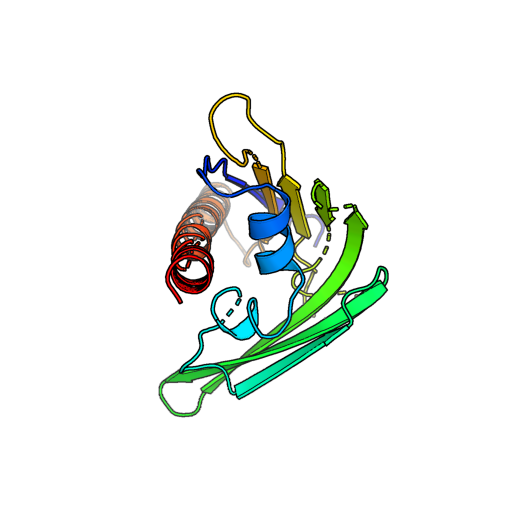 ? -3.304 41.916 3.085 1.00 42.62 104 GLU A C 1
ATOM 807 O O . GLU A 1 107 ? -3.411 42.023 1.878 1.00 43.49 104 GLU A O 1
ATOM 813 N N . VAL A 1 108 ? -3.599 40.800 3.747 1.00 42.32 105 VAL A N 1
ATOM 814 C CA . VAL A 1 108 ? -4.054 39.622 3.055 1.00 41.39 105 VAL A CA 1
ATOM 815 C C . VAL A 1 108 ? -5.325 39.071 3.741 1.00 42.31 105 VAL A C 1
ATOM 816 O O . VAL A 1 108 ? -5.340 38.790 4.937 1.00 41.76 105 VAL A O 1
ATOM 820 N N . GLU A 1 109 ? -6.397 38.951 2.954 1.00 42.90 106 GLU A N 1
ATOM 821 C CA . GLU A 1 109 ? -7.649 38.440 3.445 1.00 42.72 106 GLU A CA 1
ATOM 822 C C . GLU A 1 109 ? -7.996 37.064 2.847 1.00 43.17 106 GLU A C 1
ATOM 823 O O . GLU A 1 109 ? -7.775 36.822 1.665 1.00 41.76 106 GLU A O 1
ATOM 829 N N . PHE A 1 110 ? -8.551 36.189 3.700 1.00 44.66 107 PHE A N 1
ATOM 830 C CA . PHE A 1 110 ? -8.940 34.816 3.354 1.00 45.99 107 PHE A CA 1
ATOM 831 C C . PHE A 1 110 ? -10.472 34.648 3.431 1.00 47.18 107 PHE A C 1
ATOM 832 O O . PHE A 1 110 ? -11.067 34.885 4.481 1.00 48.59 107 PHE A O 1
ATOM 840 N N . PHE A 1 111 ? -11.113 34.291 2.324 1.00 47.92 108 PHE A N 1
ATOM 841 C CA . PHE A 1 111 ? -12.555 34.031 2.301 1.00 49.12 108 PHE A CA 1
ATOM 842 C C . PHE A 1 111 ? -12.833 32.584 1.958 1.00 50.69 108 PHE A C 1
ATOM 843 O O . PHE A 1 111 ? -12.189 32.020 1.072 1.00 50.56 108 PHE A O 1
ATOM 851 N N . GLU A 1 112 ? -13.793 31.981 2.653 1.00 52.94 109 GLU A N 1
ATOM 852 C CA . GLU A 1 112 ? -14.257 30.628 2.307 1.00 54.83 109 GLU A CA 1
ATOM 853 C C . GLU A 1 112 ? -15.129 30.699 1.059 1.00 55.74 109 GLU A C 1
ATOM 854 O O . GLU A 1 112 ? -16.017 31.551 0.965 1.00 56.07 109 GLU A O 1
ATOM 860 N N . ARG A 1 113 ? -14.852 29.840 0.086 1.00 56.50 110 ARG A N 1
ATOM 861 C CA . ARG A 1 113 ? -15.716 29.728 -1.085 1.00 57.57 110 ARG A CA 1
ATOM 862 C C . ARG A 1 113 ? -16.789 28.669 -0.835 1.00 58.52 110 ARG A C 1
ATOM 863 O O . ARG A 1 113 ? -16.649 27.852 0.082 1.00 58.47 110 ARG A O 1
ATOM 871 N N . GLU A 1 114 ? -17.865 28.698 -1.622 1.00 60.04 111 GLU A N 1
ATOM 872 C CA . GLU A 1 114 ? -18.792 27.536 -1.692 1.00 61.86 111 GLU A CA 1
ATOM 873 C C . GLU A 1 114 ? -18.590 26.799 -3.019 1.00 62.47 111 GLU A C 1
ATOM 874 O O . GLU A 1 114 ? -18.956 27.288 -4.101 1.00 63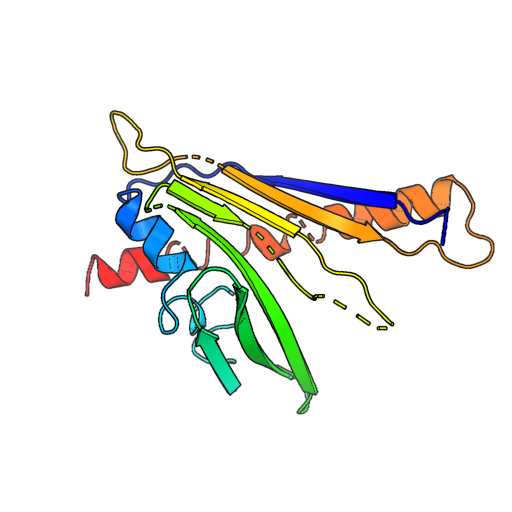.03 111 GLU A O 1
ATOM 880 N N . THR A 1 115 ? -18.055 25.588 -2.876 1.00 62.95 112 THR A N 1
ATOM 881 C CA . THR A 1 115 ? -17.076 24.946 -3.770 1.00 62.84 112 THR A CA 1
ATOM 882 C C . THR A 1 115 ? -15.818 24.829 -2.899 1.00 62.20 112 THR A C 1
ATOM 883 O O . THR A 1 115 ? -15.839 24.177 -1.843 1.00 61.96 112 THR A O 1
ATOM 887 N N . GLY A 1 116 ? -14.762 25.530 -3.317 1.00 61.30 113 GLY A N 1
ATOM 888 C CA . GLY A 1 116 ? -13.412 25.342 -2.803 1.00 59.95 113 GLY A CA 1
ATOM 889 C C . GLY A 1 116 ? -13.168 25.613 -1.338 1.00 58.54 113 GLY A C 1
ATOM 890 O O . GLY A 1 116 ? -14.083 25.690 -0.530 1.00 59.33 113 GLY A O 1
ATOM 891 N N . GLY A 1 117 ? -11.899 25.722 -0.994 1.00 57.60 114 GLY A N 1
ATOM 892 C CA . GLY A 1 117 ? -11.520 26.166 0.329 1.00 55.66 114 GLY A CA 1
ATOM 893 C C . GLY A 1 117 ? -11.552 27.673 0.429 1.00 53.42 114 GLY A C 1
ATOM 894 O O . GLY A 1 117 ? -12.429 28.239 1.056 1.00 53.90 11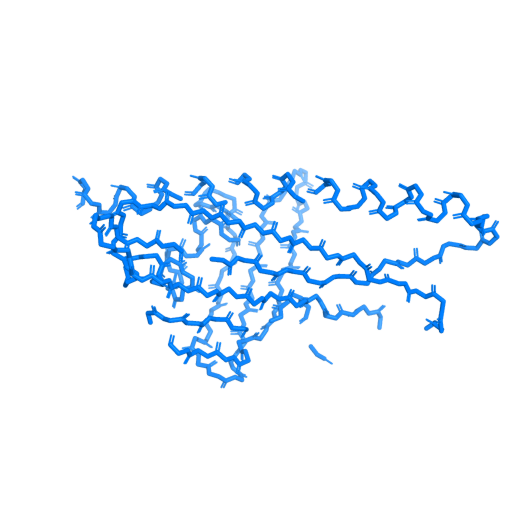4 GLY A O 1
ATOM 895 N N . THR A 1 118 ? -10.588 28.329 -0.199 1.00 52.04 115 THR A N 1
ATOM 896 C CA . THR A 1 118 ? -10.372 29.758 0.055 1.00 48.85 115 THR A CA 1
ATOM 897 C C . THR A 1 118 ? -10.095 30.614 -1.161 1.00 47.35 115 THR A C 1
ATOM 898 O O . THR A 1 118 ? -9.412 30.196 -2.100 1.00 46.44 115 THR A O 1
ATOM 902 N N . GLN A 1 119 ? -10.699 31.803 -1.134 1.00 46.00 116 GLN A N 1
ATOM 903 C CA . GLN A 1 119 ? -10.242 32.951 -1.906 1.00 45.38 116 GLN A CA 1
ATOM 904 C C . GLN A 1 119 ? -9.253 33.789 -1.099 1.00 45.39 116 GLN A C 1
ATOM 905 O O . GLN A 1 119 ? -9.560 34.277 -0.010 1.00 44.91 116 GLN A O 1
ATOM 919 N N . LEU A 1 121 ? -7.083 37.138 -1.042 1.00 44.28 118 LEU A N 1
ATOM 920 C CA . LEU A 1 121 ? -6.909 38.478 -1.563 1.00 43.73 118 LEU A CA 1
ATOM 921 C C . LEU A 1 121 ? -5.722 39.199 -0.866 1.00 43.72 118 LEU A C 1
ATOM 922 O O . LEU A 1 121 ? -5.740 39.528 0.340 1.00 42.67 118 LEU A O 1
ATOM 927 N N . PHE A 1 122 ? -4.687 39.405 -1.669 1.00 43.01 119 PHE A N 1
ATOM 928 C CA . PHE A 1 122 ? -3.422 39.928 -1.192 1.00 43.61 119 PHE A CA 1
ATOM 929 C C . PHE A 1 122 ? -3.221 41.351 -1.689 1.00 42.83 119 PHE A C 1
ATOM 930 O O . PHE A 1 122 ? -3.325 41.608 -2.890 1.00 42.91 119 PHE A O 1
ATOM 938 N N . TYR A 1 123 ? -2.907 42.257 -0.769 1.00 42.91 120 TYR A N 1
ATOM 939 C CA . TYR A 1 123 ? -2.560 43.637 -1.114 1.00 42.54 120 TYR A CA 1
ATOM 940 C C . TYR A 1 123 ? -1.175 43.972 -0.570 1.00 42.34 120 TYR A C 1
ATOM 941 O O . TYR A 1 123 ? -0.892 43.639 0.553 1.00 42.98 120 TYR A O 1
ATOM 950 N N . TYR A 1 124 ? -0.340 44.644 -1.350 1.00 42.17 121 TYR A N 1
ATOM 951 C CA . TYR A 1 124 ? 0.973 45.053 -0.916 1.00 42.77 121 TYR A CA 1
ATOM 952 C C . TYR A 1 124 ? 1.247 46.480 -1.353 1.00 43.64 121 TYR A C 1
ATOM 953 O O . TYR A 1 124 ? 0.951 46.846 -2.501 1.00 43.37 121 TYR A O 1
ATOM 962 N N . ARG A 1 125 ? 1.829 47.261 -0.441 1.00 43.61 122 ARG A N 1
ATOM 963 C CA . ARG A 1 125 ? 2.213 48.650 -0.712 1.00 44.23 122 ARG A CA 1
ATOM 964 C C . ARG A 1 125 ? 3.696 48.874 -0.387 1.00 44.66 122 ARG A C 1
ATOM 965 O O . ARG A 1 125 ? 4.163 48.502 0.688 1.00 44.46 122 ARG A O 1
ATOM 973 N N . SER A 1 126 ? 4.430 49.453 -1.328 1.00 44.99 123 SER A N 1
ATOM 974 C CA . SER A 1 126 ? 5.845 49.736 -1.116 1.00 47.57 123 SER A CA 1
ATOM 975 C C . SER A 1 126 ? 6.246 51.081 -1.688 1.00 48.00 123 SER A C 1
ATOM 976 O O . SER A 1 126 ? 5.866 51.402 -2.795 1.00 48.59 123 SER A O 1
ATOM 979 N N . LEU A 1 127 ? 7.022 51.845 -0.940 1.00 49.31 124 LEU A N 1
ATOM 980 C CA . LEU A 1 127 ? 7.463 53.180 -1.367 1.00 51.49 124 LEU A CA 1
ATOM 981 C C . LEU A 1 127 ? 8.630 53.068 -2.284 1.00 51.70 124 LEU A C 1
ATOM 982 O O . LEU A 1 127 ? 9.608 52.426 -1.918 1.00 53.65 124 LEU A O 1
ATOM 987 N N . VAL A 1 128 ? 8.544 53.642 -3.477 1.00 52.12 125 VAL A N 1
ATOM 988 C CA . VAL A 1 128 ? 9.721 53.627 -4.372 1.00 52.88 125 VAL A CA 1
ATOM 989 C C . VAL A 1 128 ? 10.522 54.968 -4.383 1.00 52.81 125 VAL A C 1
ATOM 990 O O . VAL A 1 128 ? 10.004 56.063 -4.463 1.00 52.01 125 VAL A O 1
ATOM 994 N N . GLU A 1 129 ? 11.810 54.841 -4.174 1.00 53.60 126 GLU A N 1
ATOM 995 C CA . GLU A 1 129 ? 12.631 56.022 -4.026 1.00 54.17 126 GLU A CA 1
ATOM 996 C C . GLU A 1 129 ? 12.850 56.677 -5.389 1.00 52.34 126 GLU A C 1
ATOM 997 O O . GLU A 1 129 ? 13.157 56.004 -6.399 1.00 51.67 126 GLU A O 1
ATOM 1003 N N . LYS A 1 130 ? 12.663 57.988 -5.400 1.00 50.66 127 LYS A N 1
ATOM 1004 C CA . LYS A 1 130 ? 12.913 58.747 -6.598 1.00 50.61 127 LYS A CA 1
ATOM 1005 C C . LYS A 1 130 ? 14.391 59.104 -6.629 1.00 49.04 127 LYS A C 1
ATOM 1006 O O . LYS A 1 130 ? 14.978 59.467 -5.619 1.00 49.60 127 LYS A O 1
ATOM 1012 N N . GLU A 1 131 ? 15.022 58.876 -7.765 1.00 47.70 128 GLU A N 1
ATOM 1013 C CA . GLU A 1 131 ? 16.441 59.174 -7.877 1.00 47.03 128 GLU A CA 1
ATOM 1014 C C . GLU A 1 131 ? 16.697 60.625 -8.283 1.00 45.01 128 GLU A C 1
ATOM 1015 O O . GLU A 1 131 ? 15.861 61.265 -8.887 1.00 42.41 128 GLU A O 1
ATOM 1021 N N . ARG A 1 132 ? 17.854 61.140 -7.888 1.00 45.03 129 ARG A N 1
ATOM 1022 C CA . ARG A 1 132 ? 18.363 62.437 -8.324 1.00 43.33 129 ARG A CA 1
ATOM 1023 C C . ARG A 1 132 ? 18.159 62.714 -9.819 1.00 44.38 129 ARG A C 1
ATOM 1024 O O . ARG A 1 132 ? 18.626 61.940 -10.663 1.00 43.65 129 ARG A O 1
ATOM 1032 N N . ARG A 1 133 ? 17.461 63.825 -10.130 1.00 44.62 130 ARG A N 1
ATOM 1033 C CA . ARG A 1 133 ? 17.341 64.347 -11.503 1.00 45.04 130 ARG A CA 1
ATOM 1034 C C . ARG A 1 133 ? 16.488 63.473 -12.436 1.00 45.72 130 ARG A C 1
ATOM 1035 O O . ARG A 1 133 ? 16.546 63.598 -13.670 1.00 46.07 130 ARG A O 1
ATOM 1043 N N . PHE A 1 134 ? 15.700 62.584 -11.836 1.00 46.30 131 PHE A N 1
ATOM 1044 C CA . PHE A 1 134 ? 14.814 61.685 -12.570 1.00 46.60 131 PHE A CA 1
ATOM 1045 C C . PHE A 1 134 ? 13.697 62.477 -13.258 1.00 46.66 131 PHE A C 1
ATOM 1046 O O . PHE A 1 134 ? 13.005 63.297 -12.627 1.00 45.33 131 PHE A O 1
ATOM 1054 N N . THR A 1 135 ? 13.520 62.221 -14.549 1.00 46.61 132 THR A N 1
ATOM 1055 C CA . THR A 1 135 ? 12.391 62.782 -15.271 1.00 46.53 132 THR A CA 1
ATOM 1056 C C . THR A 1 135 ? 11.139 62.058 -14.844 1.00 46.26 132 THR A C 1
ATOM 1057 O O . THR A 1 135 ? 11.230 61.021 -14.211 1.00 45.96 132 THR A O 1
ATOM 1061 N N . ASN A 1 136 ? 9.975 62.621 -15.172 1.00 46.59 133 ASN A N 1
ATOM 1062 C CA . ASN A 1 136 ? 8.703 62.011 -14.825 1.00 47.02 133 ASN A CA 1
ATOM 1063 C C . ASN A 1 136 ? 8.625 60.613 -15.420 1.00 48.14 133 ASN A C 1
ATOM 1064 O O . ASN A 1 136 ? 8.135 59.687 -14.794 1.00 47.94 133 ASN A O 1
ATOM 1069 N N . LEU A 1 137 ? 9.160 60.466 -16.620 1.00 49.38 134 LEU A N 1
ATOM 1070 C CA . LEU A 1 137 ? 9.131 59.206 -17.339 1.00 50.66 134 LEU A CA 1
ATOM 1071 C C . LEU A 1 137 ? 10.043 58.183 -16.708 1.00 50.06 134 LEU A C 1
ATOM 1072 O O . LEU A 1 137 ? 9.666 57.028 -16.531 1.00 51.84 134 LEU A O 1
ATOM 1077 N N . GLU A 1 138 ? 11.250 58.592 -16.374 1.00 50.13 135 GLU A N 1
ATOM 1078 C CA . GLU A 1 138 ? 12.194 57.694 -15.728 1.00 50.55 135 GLU A CA 1
ATOM 1079 C C . GLU A 1 138 ? 11.669 57.138 -14.415 1.00 50.08 135 GLU A C 1
ATOM 1080 O O . GLU A 1 138 ? 11.872 55.969 -14.139 1.00 51.25 135 GLU A O 1
ATOM 1086 N N . TYR A 1 139 ? 11.018 57.976 -13.620 1.00 49.60 136 TYR A N 1
ATOM 1087 C CA . TYR A 1 139 ? 10.425 57.574 -12.345 1.00 49.46 136 TYR A CA 1
ATOM 1088 C C . TYR A 1 139 ? 9.266 56.588 -12.514 1.00 49.26 136 TYR A C 1
ATOM 1089 O O . TYR A 1 139 ? 9.134 55.586 -11.793 1.00 48.52 136 TYR A O 1
ATOM 1098 N N . LYS A 1 140 ? 8.415 56.899 -13.477 1.00 49.16 137 LYS A N 1
ATOM 1099 C CA . LYS A 1 140 ? 7.338 56.054 -13.837 1.00 49.58 137 LYS A CA 1
ATOM 1100 C C . LYS A 1 140 ? 7.825 54.683 -14.328 1.00 49.63 137 LYS A C 1
ATOM 1101 O O . LYS A 1 140 ? 7.258 53.670 -13.941 1.00 49.87 137 LYS A O 1
ATOM 1107 N N . GLN A 1 141 ? 8.885 54.656 -15.137 1.00 48.83 138 GLN A N 1
ATOM 1108 C CA . GLN A 1 141 ? 9.507 53.415 -15.561 1.00 48.83 138 GLN A CA 1
ATOM 1109 C C . GLN A 1 141 ? 10.120 52.590 -14.429 1.00 47.73 138 GLN A C 1
ATOM 1110 O O . GLN A 1 141 ? 10.021 51.374 -14.457 1.00 46.43 138 GLN A O 1
ATOM 1116 N N . LYS A 1 142 ? 10.783 53.244 -13.461 1.00 48.09 139 LYS A N 1
ATOM 1117 C CA . LYS A 1 142 ? 1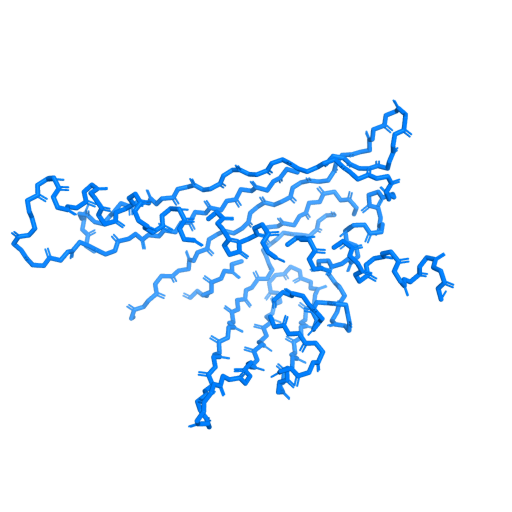1.318 52.573 -12.273 1.00 47.82 139 LYS A CA 1
ATOM 1118 C C . LYS A 1 142 ? 10.198 51.950 -11.381 1.00 48.33 139 LYS A C 1
ATOM 1119 O O . LYS A 1 142 ? 10.393 50.885 -10.835 1.00 48.65 139 LYS A O 1
ATOM 1125 N N . LYS A 1 143 ? 9.054 52.619 -11.230 1.00 48.26 140 LYS A N 1
ATOM 1126 C CA . LYS A 1 143 ? 7.916 52.059 -10.476 1.00 48.65 140 LYS A CA 1
ATOM 1127 C C . LYS A 1 143 ? 7.236 50.891 -11.184 1.00 48.99 140 LYS A C 1
ATOM 1128 O O . LYS A 1 143 ? 6.820 49.963 -10.533 1.00 48.07 140 LYS A O 1
ATOM 1134 N N . LYS A 1 144 ? 7.128 50.962 -12.509 1.00 49.13 141 LYS A N 1
ATOM 1135 C CA . LYS A 1 144 ? 6.630 49.867 -13.293 1.00 50.85 141 LYS A CA 1
ATOM 1136 C C . LYS A 1 144 ? 7.513 48.597 -13.196 1.00 50.23 141 LYS A C 1
ATOM 1137 O O . LYS A 1 144 ? 6.989 47.511 -13.003 1.00 50.99 141 LYS A O 1
ATOM 1143 N N . GLU A 1 145 ? 8.828 48.756 -13.316 1.00 49.69 142 GLU A N 1
ATOM 1144 C CA . GLU A 1 145 ? 9.815 47.671 -13.169 1.00 50.12 142 GLU A CA 1
ATOM 1145 C C . GLU A 1 145 ? 9.736 47.064 -11.775 1.00 48.60 142 GLU A C 1
ATOM 1146 O O . GLU A 1 145 ? 9.804 45.851 -11.607 1.00 47.50 142 GLU A O 1
ATOM 1152 N N . TYR A 1 146 ? 9.683 47.936 -10.783 1.00 47.78 143 TYR A N 1
ATOM 1153 C CA . TYR A 1 146 ? 9.539 47.533 -9.381 1.00 48.29 143 TYR A CA 1
ATOM 1154 C C . TYR A 1 146 ? 8.217 46.752 -9.108 1.00 47.24 143 TYR A C 1
ATOM 1155 O O . TYR A 1 146 ? 8.248 45.687 -8.499 1.00 48.18 143 TYR A O 1
ATOM 1164 N N . HIS A 1 147 ? 7.095 47.260 -9.600 1.00 45.91 144 HIS A N 1
ATOM 1165 C CA . HIS A 1 147 ? 5.815 46.600 -9.556 1.00 45.53 144 HIS A CA 1
ATOM 1166 C C . HIS A 1 147 ? 5.841 45.209 -10.181 1.00 47.12 144 HIS A C 1
ATOM 1167 O O . HIS A 1 147 ? 5.315 44.266 -9.591 1.00 47.16 144 HIS A O 1
ATOM 1174 N N . ASP A 1 148 ? 6.399 45.089 -11.390 1.00 46.93 145 ASP A N 1
ATOM 1175 C CA . ASP A 1 148 ? 6.437 43.811 -12.091 1.00 47.35 145 ASP A CA 1
ATOM 1176 C C . ASP A 1 148 ? 7.348 42.787 -11.397 1.00 46.70 145 ASP A C 1
ATOM 1177 O O . ASP A 1 148 ? 7.058 41.586 -11.423 1.00 48.00 145 ASP A O 1
ATOM 1182 N N . ALA A 1 149 ? 8.445 43.262 -10.821 1.00 45.26 146 ALA A N 1
ATOM 1183 C CA . ALA A 1 149 ? 9.347 42.455 -10.020 1.00 45.60 146 ALA A CA 1
ATOM 1184 C C . ALA A 1 149 ? 8.665 41.904 -8.754 1.00 45.49 146 ALA A C 1
ATOM 1185 O O . ALA A 1 149 ? 8.866 40.736 -8.377 1.00 45.63 146 ALA A O 1
ATOM 1195 N N . VAL A 1 151 ? 5.225 41.676 -8.301 1.00 44.79 148 VAL A N 1
ATOM 1196 C CA . VAL A 1 151 ? 4.218 40.761 -8.773 1.00 45.15 148 VAL A CA 1
ATOM 1197 C C . VAL A 1 151 ? 4.836 39.380 -8.976 1.00 46.23 148 VAL A C 1
ATOM 1198 O O . VAL A 1 151 ? 4.326 38.383 -8.467 1.00 48.34 148 VAL A O 1
ATOM 1202 N N . HIS A 1 152 ? 5.946 39.318 -9.705 1.00 46.48 149 HIS A N 1
ATOM 1203 C CA . HIS A 1 152 ? 6.623 38.059 -10.016 1.00 45.51 149 HIS A CA 1
ATOM 1204 C C . HIS A 1 152 ? 7.180 37.378 -8.759 1.00 44.56 149 HIS A C 1
ATOM 1205 O O . HIS A 1 152 ? 7.009 36.210 -8.580 1.00 43.66 149 HIS A O 1
ATOM 1212 N N . GLY A 1 153 ? 7.817 38.132 -7.872 1.00 44.62 150 GLY A N 1
ATOM 1213 C CA . GLY A 1 153 ? 8.367 37.560 -6.656 1.00 44.31 150 GLY A CA 1
ATOM 1214 C C . GLY A 1 153 ? 7.301 37.006 -5.726 1.00 44.76 150 GLY A C 1
ATOM 1215 O O . GLY A 1 153 ? 7.510 35.956 -5.128 1.00 45.47 150 GLY A O 1
ATOM 1216 N N . PHE A 1 154 ? 6.157 37.691 -5.614 1.00 44.37 151 PHE A N 1
ATOM 1217 C CA . PHE A 1 154 ? 5.042 37.169 -4.827 1.00 44.82 151 PHE A CA 1
ATOM 1218 C C . PHE A 1 154 ? 4.328 35.960 -5.437 1.00 44.84 151 PHE A C 1
ATOM 1219 O O . PHE A 1 154 ? 3.971 35.053 -4.700 1.00 44.97 151 PHE A O 1
ATOM 1227 N N . GLU A 1 155 ? 4.094 35.970 -6.749 1.00 45.55 152 GLU A N 1
ATOM 1228 C CA . GLU A 1 155 ? 3.606 34.786 -7.469 1.00 46.62 152 GLU A CA 1
ATOM 1229 C C . GLU A 1 155 ? 4.450 33.569 -7.177 1.00 46.64 152 GLU A C 1
ATOM 1230 O O . GLU A 1 155 ? 3.895 32.488 -6.931 1.00 46.56 152 GLU A O 1
ATOM 1236 N N . LEU A 1 156 ? 5.781 33.719 -7.247 1.00 46.78 153 LEU A N 1
ATOM 1237 C CA . LEU A 1 156 ? 6.699 32.582 -7.028 1.00 46.82 153 LEU A CA 1
ATOM 1238 C C . LEU A 1 156 ? 6.590 32.098 -5.603 1.00 46.65 153 LEU A C 1
ATOM 1239 O O . LEU A 1 156 ? 6.669 30.900 -5.354 1.00 46.83 153 LEU A O 1
ATOM 1252 N N . PHE A 1 158 ? 3.800 32.418 -3.581 1.00 46.65 155 PHE A N 1
ATOM 1253 C CA . PHE A 1 158 ? 2.506 31.836 -3.296 1.00 46.74 155 PHE A CA 1
ATOM 1254 C C . PHE A 1 158 ? 2.432 30.455 -3.915 1.00 47.04 155 PHE A C 1
ATOM 1255 O O . PHE A 1 158 ? 1.719 29.589 -3.423 1.00 47.02 155 PHE A O 1
ATOM 1263 N N . ASP A 1 159 ? 3.139 30.241 -5.010 1.00 47.75 156 ASP A N 1
ATOM 1264 C CA . ASP A 1 159 ? 3.037 28.918 -5.559 1.00 48.96 156 ASP A CA 1
ATOM 1265 C C . ASP A 1 159 ? 3.955 27.905 -4.826 1.00 47.67 156 ASP A C 1
ATOM 1266 O O . ASP A 1 159 ? 3.613 26.739 -4.656 1.00 46.30 156 ASP A O 1
ATOM 1271 N N . LYS A 1 160 ? 5.037 28.424 -4.258 1.00 46.65 157 LYS A N 1
ATOM 1272 C CA . LYS A 1 160 ? 5.757 27.719 -3.214 1.00 45.91 157 LYS A CA 1
ATOM 1273 C C . LYS A 1 160 ? 4.918 27.454 -1.947 1.00 46.02 157 LYS A C 1
ATOM 1274 O O . LYS A 1 160 ? 4.884 26.344 -1.443 1.00 46.32 157 LYS A O 1
ATOM 1288 N N . TYR A 1 162 ? 1.787 27.171 -1.915 1.00 48.07 159 TYR A N 1
ATOM 1289 C CA . TYR A 1 162 ? 0.794 26.196 -2.327 1.00 49.63 159 TYR A CA 1
ATOM 1290 C C . TYR A 1 162 ? 1.255 24.712 -2.139 1.00 49.57 159 TYR A C 1
ATOM 1291 O O . TYR A 1 162 ? 0.490 23.898 -1.628 1.00 47.60 159 TYR A O 1
ATOM 1300 N N . HIS A 1 163 ? 2.488 24.396 -2.550 1.00 50.56 160 HIS A N 1
ATOM 1301 C CA . HIS A 1 163 ? 3.064 23.064 -2.387 1.00 52.05 160 HIS A CA 1
ATOM 1302 C C . HIS A 1 163 ? 3.390 22.731 -0.947 1.00 52.83 160 HIS A C 1
ATOM 1303 O O . HIS A 1 163 ? 3.232 21.599 -0.547 1.00 53.37 160 HIS A O 1
ATOM 1310 N N . VAL A 1 164 ? 3.808 23.710 -0.154 1.00 53.91 161 VAL A N 1
ATOM 1311 C CA . VAL A 1 164 ? 4.017 23.489 1.274 1.00 54.77 161 VAL A CA 1
ATOM 1312 C C . VAL A 1 164 ? 2.688 23.077 1.913 1.00 55.79 161 VAL A C 1
ATOM 1313 O O . VAL A 1 164 ? 2.658 22.196 2.774 1.00 56.66 161 VAL A O 1
ATOM 1317 N N . ILE A 1 165 ? 1.586 23.704 1.496 1.00 56.33 162 ILE A N 1
ATOM 1318 C CA . ILE A 1 165 ? 0.267 23.311 2.005 1.00 56.67 162 ILE A CA 1
ATOM 1319 C C . ILE A 1 165 ? -0.164 21.917 1.480 1.00 57.92 162 ILE A C 1
ATOM 1320 O O . ILE A 1 165 ? -0.598 21.061 2.254 1.00 57.77 162 ILE A O 1
ATOM 1325 N N . GLU A 1 166 ? -0.019 21.707 0.172 1.00 59.36 163 GLU A N 1
ATOM 1326 C CA . GLU A 1 166 ? -0.320 20.452 -0.491 1.00 61.66 163 GLU A CA 1
ATOM 1327 C C . GLU A 1 166 ? 0.381 19.237 0.160 1.00 63.10 163 GLU A C 1
ATOM 1328 O O . GLU A 1 166 ? -0.211 18.180 0.286 1.00 62.57 163 GLU A O 1
ATOM 1334 N N . THR A 1 167 ? 1.636 19.416 0.573 1.00 65.23 164 THR A N 1
ATOM 1335 C CA . THR A 1 167 ? 2.462 18.346 1.144 1.00 66.87 164 THR A CA 1
ATOM 1336 C C . THR A 1 167 ? 2.354 18.252 2.681 1.00 68.42 164 THR A C 1
ATOM 1337 O O . THR A 1 167 ? 3.180 17.615 3.343 1.00 69.20 164 THR A O 1
ATOM 1341 N N . SER A 1 168 ? 1.353 18.898 3.255 1.00 69.70 165 SER A N 1
ATOM 1342 C CA . SER A 1 168 ? 0.958 18.563 4.617 1.00 71.45 165 SER A CA 1
ATOM 1343 C C . SER A 1 168 ? -0.372 17.802 4.543 1.00 72.40 165 SER A C 1
ATOM 1344 O O . SER A 1 168 ? -0.882 17.308 5.548 1.00 72.79 165 SER A O 1
ATOM 1347 N N . THR A 1 169 ? -0.889 17.700 3.315 1.00 73.67 166 THR A N 1
ATOM 1348 C CA . THR A 1 169 ? -2.225 17.198 2.991 1.00 74.54 166 THR A CA 1
ATOM 1349 C C . THR A 1 169 ? -2.095 15.767 2.415 1.00 75.90 166 THR A C 1
ATOM 1350 O O . THR A 1 169 ? -3.070 14.993 2.346 1.00 75.62 166 THR A O 1
ATOM 1354 N N . GLN A 1 170 ? -0.861 15.436 2.034 1.00 77.22 167 GLN A N 1
ATOM 1355 C CA . GLN A 1 170 ? -0.492 14.139 1.485 1.00 78.60 167 GLN A CA 1
ATOM 1356 C C . GLN A 1 170 ? 0.496 13.416 2.418 1.00 79.42 167 GLN A C 1
ATOM 1357 O O . GLN A 1 170 ? 0.612 12.184 2.384 1.00 79.40 167 GLN A O 1
ATOM 1363 N N . GLN A 1 171 ? 1.200 14.197 3.243 1.00 80.30 168 GLN A N 1
ATOM 1364 C CA . GLN A 1 171 ? 2.080 13.673 4.296 1.00 80.93 168 GLN A CA 1
ATOM 1365 C C . GLN A 1 171 ? 1.614 14.200 5.668 1.00 81.23 168 GLN A C 1
ATOM 1366 O O . GLN A 1 171 ? 0.418 14.189 5.983 1.00 81.31 168 GLN A O 1
#

Secondary structure (DSSP, 8-state):
-TT-EEEEEEE---BSS-HHHHHHHTT-HHHHTTT---TTTEEEEEE--STT-EEEEEEE-GGG-EEEEEEE---B---EE--B----PPBEEEEE--B-SSSSB--EEEEEEEPPPTT--HHHHHHHHHHHHH--HHHH-----HHHHTTS--

B-factor: mean 49.99, std 9.1, range [34.74, 87.97]